Protein AF-A0A0C2Y0C1-F1 (afdb_monomer_lite)

Organism: Hebeloma cylindrosporum (NCBI:txid76867)

Structure (mmCIF, N/CA/C/O backbone):
data_AF-A0A0C2Y0C1-F1
#
_entry.id   AF-A0A0C2Y0C1-F1
#
loop_
_atom_site.group_PDB
_atom_site.id
_atom_site.type_symbol
_atom_site.label_atom_id
_atom_site.label_alt_id
_atom_site.label_comp_id
_atom_site.label_asym_id
_atom_site.label_entity_id
_atom_site.label_seq_id
_atom_site.pdbx_PDB_ins_code
_atom_site.Cartn_x
_atom_site.Cartn_y
_atom_site.Cartn_z
_atom_site.occupancy
_atom_site.B_iso_or_equiv
_atom_site.auth_seq_id
_atom_site.auth_comp_id
_atom_site.auth_asym_id
_atom_site.auth_atom_id
_atom_site.pdbx_PDB_model_num
ATOM 1 N N . MET A 1 1 ? 28.441 23.125 53.177 1.00 44.62 1 MET A N 1
ATOM 2 C CA . MET A 1 1 ? 28.642 22.134 52.098 1.00 44.62 1 MET A CA 1
ATOM 3 C C . MET A 1 1 ? 28.172 22.756 50.788 1.00 44.62 1 MET A C 1
ATOM 5 O O . MET A 1 1 ? 26.984 23.002 50.650 1.00 44.62 1 MET A O 1
ATOM 9 N N . ARG A 1 2 ? 29.095 23.143 49.894 1.00 44.59 2 ARG A N 1
ATOM 10 C CA . ARG A 1 2 ? 28.790 23.796 48.606 1.00 44.59 2 ARG A CA 1
ATOM 11 C C . ARG A 1 2 ? 28.989 22.764 47.492 1.00 44.59 2 ARG A C 1
ATOM 13 O O . ARG A 1 2 ? 30.120 22.363 47.246 1.00 44.59 2 ARG A O 1
ATOM 20 N N . GLY A 1 3 ? 27.899 22.292 46.889 1.00 51.78 3 GLY A N 1
ATOM 21 C CA . GLY A 1 3 ? 27.930 21.356 45.763 1.00 51.78 3 GLY A CA 1
ATOM 22 C C . GLY A 1 3 ? 28.083 22.106 44.441 1.00 51.78 3 GLY A C 1
ATOM 23 O O . GLY A 1 3 ? 27.248 22.943 44.108 1.00 51.78 3 GLY A O 1
ATOM 24 N N . ASN A 1 4 ? 29.166 21.821 43.720 1.00 49.84 4 ASN A N 1
ATOM 25 C CA . ASN A 1 4 ? 29.465 22.355 42.393 1.00 49.84 4 ASN A CA 1
ATOM 26 C C . ASN A 1 4 ? 28.450 21.851 41.355 1.00 49.84 4 ASN A C 1
ATOM 28 O O . ASN A 1 4 ? 28.335 20.650 41.119 1.00 49.84 4 ASN A O 1
ATOM 32 N N . LEU A 1 5 ? 27.755 22.780 40.695 1.00 58.53 5 LEU A N 1
ATOM 33 C CA . LEU A 1 5 ? 26.947 22.523 39.503 1.00 58.53 5 LEU A CA 1
ATOM 34 C C . LEU A 1 5 ? 27.843 22.609 38.265 1.00 58.53 5 LEU A C 1
ATOM 36 O O . LEU A 1 5 ? 27.966 23.660 37.635 1.00 58.53 5 LEU A O 1
ATOM 40 N N . SER A 1 6 ? 28.468 21.494 37.905 1.00 55.62 6 SER A N 1
ATOM 41 C CA . SER A 1 6 ? 29.170 21.357 36.629 1.00 55.62 6 SER A CA 1
ATOM 42 C C . SER A 1 6 ? 28.141 21.286 35.495 1.00 55.62 6 SER A C 1
ATOM 44 O O . SER A 1 6 ? 27.668 20.212 35.128 1.00 55.62 6 SER A O 1
ATOM 46 N N . ARG A 1 7 ? 27.759 22.447 34.945 1.00 58.78 7 ARG A N 1
ATOM 47 C CA . ARG A 1 7 ? 27.030 22.546 33.672 1.00 58.78 7 ARG A CA 1
ATOM 48 C C . ARG A 1 7 ? 27.922 21.998 32.561 1.00 58.78 7 ARG A C 1
ATOM 50 O O . ARG A 1 7 ? 28.833 22.675 32.094 1.00 58.78 7 ARG A O 1
ATOM 57 N N . ILE A 1 8 ? 27.638 20.771 32.140 1.00 63.75 8 ILE A N 1
ATOM 58 C CA . ILE A 1 8 ? 28.210 20.161 30.943 1.00 63.75 8 ILE A CA 1
ATOM 59 C C . ILE A 1 8 ? 27.697 20.963 29.740 1.00 63.75 8 ILE A C 1
ATOM 61 O O . ILE A 1 8 ? 26.551 20.823 29.315 1.00 63.75 8 ILE A O 1
ATOM 65 N N . LEU A 1 9 ? 28.541 21.854 29.224 1.00 62.75 9 LEU A N 1
ATOM 66 C CA . LEU A 1 9 ? 28.347 22.513 27.938 1.00 62.75 9 LEU A CA 1
ATOM 67 C C . LEU A 1 9 ? 28.584 21.466 26.844 1.00 62.75 9 LEU A C 1
ATOM 69 O O . LEU A 1 9 ? 29.712 21.255 26.409 1.00 62.75 9 LEU A O 1
ATOM 73 N N . LEU A 1 10 ? 27.524 20.778 26.419 1.00 61.53 10 LEU A N 1
ATOM 74 C CA . LEU A 1 10 ? 27.579 19.978 25.199 1.00 61.53 10 LEU A CA 1
ATOM 75 C C . LEU A 1 10 ? 27.716 20.934 24.002 1.00 61.53 10 LEU A C 1
ATOM 77 O O . LEU A 1 10 ? 26.868 21.819 23.838 1.00 61.53 10 LEU A O 1
ATOM 81 N N . PRO A 1 11 ? 28.743 20.787 23.146 1.00 61.66 11 PRO A N 1
ATOM 82 C CA . PRO A 1 11 ? 28.814 21.554 21.917 1.00 61.66 11 PRO A CA 1
ATOM 83 C C . PRO A 1 11 ? 27.647 21.138 21.020 1.00 61.66 11 PRO A C 1
ATOM 85 O O . PRO A 1 11 ? 27.494 19.973 20.651 1.00 61.66 11 PRO A O 1
ATOM 88 N N . ARG A 1 12 ? 26.809 22.118 20.677 1.00 58.16 12 ARG A N 1
ATOM 89 C CA . ARG A 1 12 ? 25.751 22.021 19.670 1.00 58.16 12 ARG A CA 1
ATOM 90 C C . ARG A 1 12 ? 26.412 21.738 18.320 1.00 58.16 12 ARG A C 1
ATOM 92 O O . ARG A 1 12 ? 26.767 22.657 17.592 1.00 58.16 12 ARG A O 1
ATOM 99 N N . GLN A 1 13 ? 26.616 20.457 18.029 1.00 63.53 13 GLN A N 1
ATOM 100 C CA . GLN A 1 13 ? 27.115 19.956 16.753 1.00 63.53 13 GLN A CA 1
ATOM 101 C C . GLN A 1 13 ? 26.131 20.362 15.652 1.00 63.53 13 GLN A C 1
ATOM 103 O O . GLN A 1 13 ? 25.101 19.717 15.438 1.00 63.53 13 GLN A O 1
ATOM 108 N N . LEU A 1 14 ? 26.432 21.476 14.983 1.00 61.09 14 LEU A N 1
ATOM 109 C CA . LEU A 1 14 ? 25.766 21.908 13.764 1.00 61.09 14 LEU A CA 1
ATOM 110 C C . LEU A 1 14 ? 25.978 20.814 12.720 1.00 61.09 14 LEU A C 1
ATOM 112 O O . LEU A 1 14 ? 27.044 20.687 12.125 1.00 61.09 14 LEU A O 1
ATOM 116 N N . HIS A 1 15 ? 24.954 19.986 12.533 1.00 61.38 15 HIS A N 1
ATOM 117 C CA . HIS A 1 15 ? 24.913 19.021 11.451 1.00 61.38 15 HIS A CA 1
ATOM 118 C C . HIS A 1 15 ? 24.918 19.809 10.144 1.00 61.38 15 HIS A C 1
ATOM 120 O O . HIS A 1 15 ? 23.898 20.371 9.740 1.00 61.38 15 HIS A O 1
ATOM 126 N N . HIS A 1 16 ? 26.073 19.870 9.487 1.00 60.28 16 HIS A N 1
ATOM 127 C CA . HIS A 1 16 ? 26.148 20.284 8.098 1.00 60.28 16 HIS A CA 1
ATOM 128 C C . HIS A 1 16 ? 25.260 19.334 7.292 1.00 60.28 16 HIS A C 1
ATOM 130 O O . HIS A 1 16 ? 25.620 18.184 7.035 1.00 60.28 16 HIS A O 1
ATOM 136 N N . ARG A 1 17 ? 24.064 19.809 6.923 1.00 59.91 17 ARG A N 1
ATOM 137 C CA . ARG A 1 17 ? 23.227 19.178 5.907 1.00 59.91 17 ARG A CA 1
ATOM 138 C C . ARG A 1 17 ? 24.072 19.079 4.641 1.00 59.91 17 ARG A C 1
ATOM 140 O O . ARG A 1 17 ? 24.255 20.070 3.941 1.00 59.91 17 ARG A O 1
ATOM 147 N N . ARG A 1 18 ? 24.594 17.886 4.350 1.00 63.47 18 ARG A N 1
ATOM 148 C CA . ARG A 1 18 ? 25.050 17.563 3.001 1.00 63.47 18 ARG A CA 1
ATOM 149 C C . ARG A 1 18 ? 23.805 17.613 2.127 1.00 63.47 18 ARG A C 1
ATOM 151 O O . ARG A 1 18 ? 22.938 16.750 2.236 1.00 63.47 18 ARG A O 1
ATOM 158 N N . LEU A 1 19 ? 23.681 18.664 1.325 1.00 64.56 19 LEU A N 1
ATOM 159 C CA . LEU A 1 19 ? 22.778 18.647 0.187 1.00 64.56 19 LEU A CA 1
ATOM 160 C C . LEU A 1 19 ? 23.317 17.543 -0.720 1.00 64.56 19 LEU A C 1
ATOM 162 O O . LEU A 1 19 ? 24.405 17.676 -1.278 1.00 64.56 19 LEU A O 1
ATOM 166 N N . PHE A 1 20 ? 22.625 16.407 -0.763 1.00 62.19 20 PHE A N 1
ATOM 167 C CA . PHE A 1 20 ? 22.921 15.379 -1.747 1.00 62.19 20 PHE A CA 1
ATOM 168 C C . PHE A 1 20 ? 22.718 16.025 -3.114 1.00 62.19 20 PHE A C 1
ATOM 170 O O . PHE A 1 20 ? 21.595 16.364 -3.481 1.00 62.19 20 PHE A O 1
ATOM 177 N N . SER A 1 21 ? 23.826 16.274 -3.812 1.00 58.53 21 SER A N 1
ATOM 178 C CA . SER A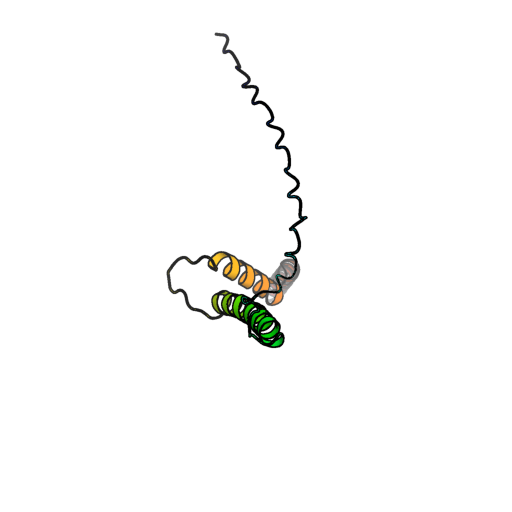 1 21 ? 23.813 16.719 -5.197 1.00 58.53 21 SER A CA 1
ATOM 179 C C . SER A 1 21 ? 23.081 15.655 -6.009 1.00 58.53 21 SER A C 1
ATOM 181 O O . SER A 1 21 ? 23.542 14.519 -6.102 1.00 58.53 21 SER A O 1
ATOM 183 N N . THR A 1 22 ? 21.907 16.002 -6.532 1.00 66.06 22 THR A N 1
ATOM 184 C CA . THR A 1 22 ? 21.073 15.131 -7.373 1.00 66.06 22 THR A CA 1
ATOM 185 C C . THR A 1 22 ? 21.539 15.097 -8.826 1.00 66.06 22 THR A C 1
ATOM 187 O O . THR A 1 22 ? 20.844 14.543 -9.673 1.00 66.06 22 THR A O 1
ATOM 190 N N . GLU A 1 23 ? 22.705 15.669 -9.131 1.00 59.66 23 GLU A N 1
ATOM 191 C CA . GLU A 1 23 ? 23.370 15.536 -10.426 1.00 59.66 23 GLU A CA 1
ATOM 192 C C . GLU A 1 23 ? 23.910 14.103 -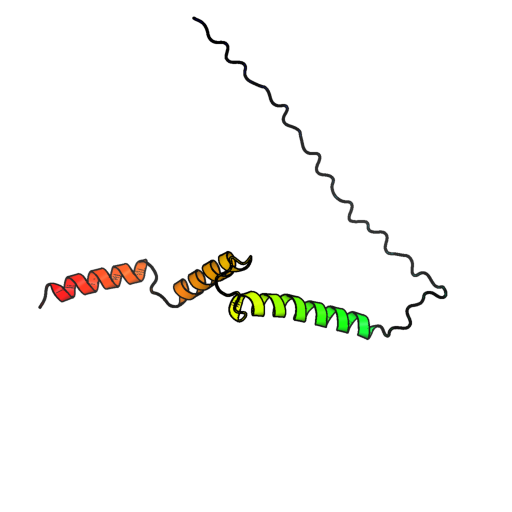10.553 1.00 59.66 23 GLU A C 1
ATOM 194 O O . GLU A 1 23 ? 25.101 13.838 -10.402 1.00 59.66 23 GLU A O 1
ATOM 199 N N . VAL A 1 24 ? 23.009 13.144 -10.772 1.00 67.19 24 VAL A N 1
ATOM 200 C CA . VAL A 1 24 ? 23.381 11.828 -11.286 1.00 67.19 24 VAL A CA 1
ATOM 201 C C . VAL A 1 24 ? 23.770 12.068 -12.742 1.00 67.19 24 VAL A C 1
ATOM 203 O O . VAL A 1 24 ? 22.902 12.479 -13.515 1.00 67.19 24 VAL A O 1
ATOM 206 N N . PRO A 1 25 ? 25.033 11.846 -13.150 1.00 64.62 25 PRO A N 1
ATOM 207 C CA . PRO A 1 25 ? 25.402 11.957 -14.549 1.00 64.62 25 PRO A CA 1
ATOM 208 C C . PRO A 1 25 ? 24.519 10.989 -15.328 1.00 64.62 25 PRO A C 1
ATOM 210 O O . PRO A 1 25 ? 24.601 9.776 -15.126 1.00 64.62 25 PRO A O 1
ATOM 213 N N . THR A 1 26 ? 23.640 11.512 -16.184 1.00 65.12 26 THR A N 1
ATOM 214 C CA . THR A 1 26 ? 22.892 10.684 -17.131 1.00 65.12 26 THR A CA 1
ATOM 215 C C . THR A 1 26 ? 23.916 9.845 -17.888 1.00 65.12 26 THR A C 1
ATOM 217 O O . THR A 1 26 ? 24.798 10.432 -18.528 1.00 65.12 26 THR A O 1
ATOM 220 N N . PRO A 1 27 ? 23.879 8.502 -17.786 1.00 64.44 27 PRO A N 1
ATOM 221 C CA . PRO A 1 27 ? 24.860 7.675 -18.462 1.00 64.44 27 PRO A CA 1
ATOM 222 C C . PRO A 1 27 ? 24.756 7.972 -19.957 1.00 64.44 27 PRO A C 1
ATOM 224 O O . PRO A 1 27 ? 23.683 7.856 -20.552 1.00 64.44 27 PRO A O 1
ATOM 227 N N . LYS A 1 28 ? 25.866 8.427 -20.550 1.00 63.22 28 LYS A N 1
ATOM 228 C CA . LYS A 1 28 ? 25.979 8.585 -22.002 1.00 63.22 28 LYS A CA 1
ATOM 229 C C . LYS A 1 28 ? 25.598 7.241 -22.618 1.00 63.22 28 LYS A C 1
ATOM 231 O O . LYS A 1 28 ? 26.111 6.220 -22.167 1.00 63.22 28 LYS A O 1
ATOM 236 N N . LYS A 1 29 ? 24.685 7.246 -23.593 1.00 59.00 29 LYS A N 1
ATOM 237 C CA . LYS A 1 29 ? 24.257 6.052 -24.332 1.00 59.00 29 LYS A CA 1
ATOM 238 C C . LYS A 1 29 ? 25.518 5.349 -24.856 1.00 59.00 29 LYS A C 1
ATOM 240 O O . LYS A 1 29 ? 26.195 5.878 -25.733 1.00 59.00 29 LYS A O 1
ATOM 245 N N . LEU A 1 30 ? 25.897 4.242 -24.222 1.00 63.84 30 LEU A N 1
ATOM 246 C CA . LEU A 1 30 ? 27.074 3.463 -24.589 1.00 63.84 30 LEU A CA 1
ATOM 247 C C . LEU A 1 30 ? 26.698 2.665 -25.839 1.00 63.84 30 LEU A C 1
ATOM 249 O O . LEU A 1 30 ? 26.155 1.577 -25.716 1.00 63.84 30 LEU A O 1
ATOM 253 N N . GLU A 1 31 ? 26.930 3.222 -27.028 1.00 60.69 31 GLU A N 1
ATOM 254 C CA . GLU A 1 31 ? 26.784 2.465 -28.275 1.00 60.69 31 GLU A CA 1
ATOM 255 C C . GLU A 1 31 ? 27.955 1.477 -28.376 1.00 60.69 31 GLU A C 1
ATOM 257 O O . GLU A 1 31 ? 29.091 1.840 -28.682 1.00 60.69 31 GLU A O 1
ATOM 262 N N . GLY A 1 32 ? 27.690 0.226 -28.009 1.00 66.62 32 GLY A N 1
ATOM 263 C CA . GLY A 1 32 ? 28.628 -0.893 -28.004 1.00 66.62 32 GLY A CA 1
ATOM 264 C C . GLY A 1 32 ? 27.864 -2.215 -27.859 1.00 66.62 32 GLY A C 1
ATOM 265 O O . GLY A 1 32 ? 26.656 -2.186 -27.642 1.00 66.62 32 GLY A O 1
ATOM 266 N N . PRO A 1 33 ? 28.522 -3.390 -27.931 1.00 56.81 33 PRO A N 1
ATOM 267 C CA . PRO A 1 33 ? 27.876 -4.716 -27.951 1.00 56.81 33 PRO A CA 1
ATOM 268 C C . PRO A 1 33 ? 27.196 -5.126 -26.620 1.00 56.81 33 PRO A C 1
ATOM 270 O O . PRO A 1 33 ? 27.022 -6.308 -26.341 1.00 56.81 33 PRO A O 1
ATOM 273 N N . GLY A 1 34 ? 26.834 -4.147 -25.788 1.00 61.53 34 GLY A N 1
ATOM 274 C CA . GLY A 1 34 ? 25.982 -4.257 -24.608 1.00 61.53 34 GLY A CA 1
ATOM 275 C C . GLY A 1 34 ? 24.613 -3.595 -24.798 1.00 61.53 34 GLY A C 1
ATOM 276 O O . GLY A 1 34 ? 23.946 -3.325 -23.800 1.00 61.53 34 GLY A O 1
ATOM 277 N N . ASP A 1 35 ? 24.205 -3.315 -26.043 1.00 69.25 35 ASP A N 1
ATOM 278 C CA . ASP A 1 35 ? 22.837 -2.905 -26.347 1.00 69.25 35 ASP A CA 1
ATOM 279 C C . ASP A 1 35 ? 21.876 -4.014 -25.919 1.00 69.25 35 ASP A C 1
ATOM 281 O O . ASP A 1 35 ? 21.901 -5.146 -26.405 1.00 69.25 35 ASP A O 1
ATOM 285 N N . ASP A 1 36 ? 21.053 -3.677 -24.939 1.00 75.31 36 ASP A N 1
ATOM 286 C CA . ASP A 1 36 ? 20.076 -4.583 -24.377 1.00 75.31 36 ASP A CA 1
ATOM 287 C C . ASP A 1 36 ? 19.044 -4.962 -25.455 1.00 75.31 36 ASP A C 1
ATOM 289 O O . ASP A 1 36 ? 18.364 -4.078 -25.983 1.00 75.31 36 ASP A O 1
ATOM 293 N N . PRO A 1 37 ? 18.889 -6.253 -25.805 1.00 81.19 37 PRO A N 1
ATOM 294 C CA . PRO A 1 37 ? 18.029 -6.678 -26.912 1.00 81.19 37 PRO A CA 1
ATOM 295 C C . PRO A 1 37 ? 16.531 -6.568 -26.591 1.00 81.19 37 PRO A C 1
ATOM 297 O O . PRO A 1 37 ? 15.683 -6.947 -27.402 1.00 81.19 37 PRO A O 1
ATOM 300 N N . ARG A 1 38 ? 16.174 -6.117 -25.386 1.00 84.62 38 ARG A N 1
ATOM 301 C CA . ARG A 1 38 ? 14.792 -6.086 -24.921 1.00 84.62 38 ARG A CA 1
ATOM 302 C C . ARG A 1 38 ? 14.011 -4.953 -25.593 1.00 84.62 38 ARG A C 1
ATOM 304 O O . ARG A 1 38 ? 14.423 -3.794 -25.536 1.00 84.62 38 ARG A O 1
ATOM 311 N N . PRO A 1 39 ? 12.828 -5.246 -26.161 1.00 87.62 39 PRO A N 1
ATOM 312 C CA . PRO A 1 39 ? 11.954 -4.208 -26.682 1.00 87.62 39 PRO A CA 1
ATOM 313 C C . PRO A 1 39 ? 11.594 -3.166 -25.603 1.00 87.62 39 PRO A C 1
ATOM 315 O O . PRO A 1 39 ? 11.313 -3.550 -24.463 1.00 87.62 39 PRO A O 1
ATOM 318 N N . PRO A 1 40 ? 11.497 -1.865 -25.941 1.00 85.88 40 PRO A N 1
ATOM 319 C CA . PRO A 1 40 ? 11.232 -0.794 -24.971 1.00 85.88 40 PRO A CA 1
ATOM 320 C C . PRO A 1 40 ? 9.972 -0.995 -24.112 1.00 85.88 40 PRO A C 1
ATOM 322 O O . PRO A 1 40 ? 9.922 -0.566 -22.957 1.00 85.88 40 PRO A O 1
ATOM 325 N N . TRP A 1 41 ? 8.958 -1.687 -24.643 1.00 87.31 41 TRP A N 1
ATOM 326 C CA . TRP A 1 41 ? 7.713 -1.969 -23.925 1.00 87.31 41 TRP A CA 1
ATOM 327 C C . TRP A 1 41 ? 7.912 -2.894 -22.716 1.00 87.31 41 TRP A C 1
ATOM 329 O O . TRP A 1 41 ? 7.139 -2.809 -21.765 1.00 87.31 41 TRP A O 1
ATOM 339 N N . VAL A 1 42 ? 8.957 -3.731 -22.706 1.00 92.44 42 VAL A N 1
ATOM 340 C CA . VAL A 1 42 ? 9.242 -4.664 -21.604 1.00 92.44 42 VAL A CA 1
ATOM 341 C C . VAL A 1 42 ? 9.561 -3.903 -20.320 1.00 92.44 42 VAL A C 1
ATOM 343 O O . VAL A 1 42 ? 9.083 -4.274 -19.247 1.00 92.44 42 VAL A O 1
ATOM 346 N N . TYR A 1 43 ? 10.313 -2.805 -20.407 1.00 90.25 43 TYR A N 1
ATOM 347 C CA . TYR A 1 43 ? 10.644 -1.986 -19.237 1.00 90.25 43 TYR A CA 1
ATOM 348 C C . TYR A 1 43 ? 9.421 -1.258 -18.695 1.00 90.25 43 TYR A C 1
ATOM 350 O O . TYR A 1 43 ? 9.220 -1.210 -17.483 1.00 90.25 43 TYR A O 1
ATOM 358 N N . VAL A 1 44 ? 8.579 -0.730 -19.587 1.00 92.06 44 VAL A N 1
ATOM 359 C CA . VAL A 1 44 ? 7.318 -0.088 -19.200 1.00 92.06 44 VAL A CA 1
ATOM 360 C C . VAL A 1 44 ? 6.390 -1.111 -18.545 1.00 92.06 44 VAL A C 1
ATOM 362 O O . VAL A 1 44 ? 5.892 -0.862 -17.451 1.00 92.06 44 VAL A O 1
ATOM 365 N N . GLY A 1 45 ? 6.233 -2.292 -19.147 1.00 94.88 45 GLY A N 1
ATOM 366 C CA . GLY A 1 45 ? 5.436 -3.387 -18.599 1.00 94.88 45 GLY A CA 1
ATOM 367 C C . GLY A 1 45 ? 5.937 -3.837 -17.228 1.00 94.88 45 GLY A C 1
ATOM 368 O O . GLY A 1 45 ? 5.170 -3.861 -16.271 1.00 94.88 45 GLY A O 1
ATOM 369 N N . THR A 1 46 ? 7.238 -4.096 -17.091 1.00 94.69 46 THR A N 1
ATOM 370 C CA . THR A 1 46 ? 7.849 -4.503 -15.812 1.00 94.69 46 THR A CA 1
ATOM 371 C C . THR A 1 46 ? 7.677 -3.429 -14.741 1.00 94.69 46 THR A C 1
ATOM 373 O O . THR A 1 46 ? 7.388 -3.745 -13.584 1.00 94.69 46 THR A O 1
ATOM 376 N N . ARG A 1 47 ? 7.804 -2.150 -15.113 1.00 93.50 47 ARG A N 1
ATOM 377 C CA . ARG A 1 47 ? 7.591 -1.030 -14.196 1.00 93.50 47 ARG A CA 1
ATOM 378 C C . ARG A 1 47 ? 6.140 -0.949 -13.732 1.00 93.50 47 ARG A C 1
ATOM 380 O O . ARG A 1 47 ? 5.916 -0.794 -12.536 1.00 93.50 47 ARG A O 1
ATOM 387 N N . LEU A 1 48 ? 5.172 -1.093 -14.637 1.00 96.62 48 LEU A N 1
ATOM 388 C CA . LEU A 1 48 ? 3.746 -1.094 -14.291 1.00 96.62 48 LEU A CA 1
ATOM 389 C C . LEU A 1 48 ? 3.375 -2.292 -13.416 1.00 96.62 48 LEU A C 1
ATOM 391 O O . LEU A 1 48 ? 2.710 -2.119 -12.399 1.00 96.62 48 LEU A O 1
ATOM 395 N N . ILE A 1 49 ? 3.861 -3.486 -13.761 1.00 96.75 49 ILE A N 1
ATOM 396 C CA . ILE A 1 49 ? 3.662 -4.699 -12.961 1.00 96.75 49 ILE A CA 1
ATOM 397 C C . ILE A 1 49 ? 4.235 -4.498 -11.562 1.00 96.75 49 ILE A C 1
ATOM 399 O O . ILE A 1 49 ? 3.536 -4.735 -10.586 1.00 96.75 49 ILE A O 1
ATOM 403 N N . SER A 1 50 ? 5.467 -4.005 -11.441 1.00 95.19 50 SER A N 1
ATOM 404 C CA . SER A 1 50 ? 6.078 -3.762 -10.128 1.00 95.19 50 SER A CA 1
ATOM 405 C C . SER A 1 50 ? 5.280 -2.733 -9.326 1.00 95.19 50 SER A C 1
ATOM 407 O O . SER A 1 50 ? 5.024 -2.930 -8.139 1.00 95.19 50 SER A O 1
ATOM 409 N N . MET A 1 51 ? 4.829 -1.663 -9.989 1.00 95.12 51 MET A N 1
ATOM 410 C CA . MET A 1 51 ? 4.006 -0.621 -9.378 1.00 95.12 51 MET A CA 1
ATOM 411 C C . MET A 1 51 ? 2.638 -1.138 -8.921 1.00 95.12 51 MET A C 1
ATOM 413 O O . MET A 1 51 ? 2.088 -0.581 -7.983 1.00 95.12 51 MET A O 1
ATOM 417 N N . ALA A 1 52 ? 2.094 -2.187 -9.540 1.00 97.25 52 ALA A N 1
ATOM 418 C CA . ALA A 1 52 ? 0.824 -2.792 -9.144 1.00 97.25 52 ALA A CA 1
ATOM 419 C C . ALA A 1 52 ? 0.998 -3.903 -8.092 1.00 97.25 52 ALA A C 1
ATOM 421 O O . ALA A 1 52 ? 0.286 -3.931 -7.091 1.00 97.25 52 ALA A O 1
ATOM 422 N N . VAL A 1 53 ? 1.961 -4.806 -8.291 1.00 97.75 53 VAL A N 1
ATOM 423 C CA . VAL A 1 53 ? 2.163 -5.999 -7.455 1.00 97.75 53 VAL A CA 1
ATOM 424 C C . VAL A 1 53 ? 2.629 -5.625 -6.053 1.00 97.75 53 VAL A C 1
ATOM 426 O O . VAL A 1 53 ? 2.082 -6.139 -5.082 1.00 97.75 53 VAL A O 1
ATOM 429 N N . ILE A 1 54 ? 3.598 -4.714 -5.923 1.00 94.25 54 ILE A N 1
ATOM 430 C CA . ILE A 1 54 ? 4.135 -4.318 -4.613 1.00 94.25 54 ILE A CA 1
ATOM 431 C C . ILE A 1 54 ? 3.028 -3.775 -3.686 1.00 94.25 54 ILE A C 1
ATOM 433 O O . ILE A 1 54 ? 2.874 -4.309 -2.583 1.00 94.25 54 ILE A O 1
ATOM 437 N N . PRO A 1 55 ? 2.216 -2.772 -4.083 1.00 95.31 55 PRO A N 1
ATOM 438 C CA . PRO A 1 55 ? 1.129 -2.313 -3.227 1.00 95.31 55 PRO A CA 1
ATOM 439 C C . PRO A 1 55 ? 0.024 -3.360 -3.070 1.00 95.31 55 PRO A C 1
ATOM 441 O O . PRO A 1 55 ? -0.522 -3.464 -1.975 1.00 95.31 55 PRO A O 1
ATOM 444 N N . ALA A 1 56 ? -0.280 -4.170 -4.092 1.00 96.06 56 ALA A N 1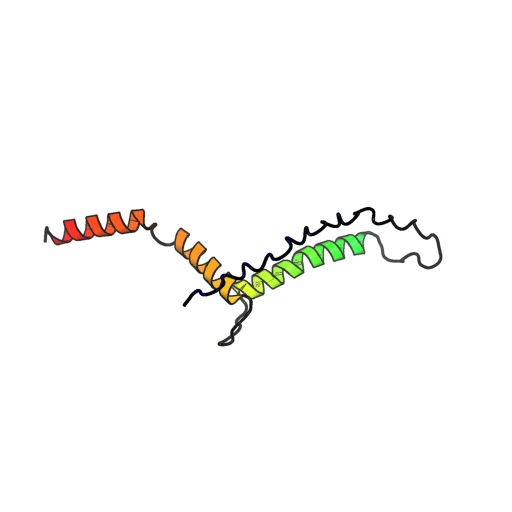
ATOM 445 C CA . ALA A 1 56 ? -1.275 -5.237 -3.971 1.00 96.06 56 ALA A CA 1
ATOM 446 C C . ALA A 1 56 ? -0.903 -6.246 -2.873 1.00 96.06 56 ALA A C 1
ATOM 448 O O . ALA A 1 56 ? -1.745 -6.592 -2.045 1.00 96.06 56 ALA A O 1
ATOM 449 N N . VAL A 1 57 ? 0.367 -6.657 -2.803 1.00 94.81 57 VAL A N 1
ATOM 450 C CA . VAL A 1 57 ? 0.875 -7.526 -1.730 1.00 94.81 57 VAL A CA 1
ATOM 451 C C . VAL A 1 57 ? 0.767 -6.838 -0.369 1.00 94.81 57 VAL A C 1
ATOM 453 O O . VAL A 1 57 ? 0.370 -7.479 0.604 1.00 94.81 57 VAL A O 1
ATOM 456 N N . GLY A 1 58 ? 1.062 -5.537 -0.286 1.00 90.75 58 GLY A N 1
ATOM 457 C CA . GLY A 1 58 ? 0.893 -4.757 0.943 1.00 90.75 58 GLY A CA 1
ATOM 458 C C . GLY A 1 58 ? -0.559 -4.729 1.430 1.00 90.75 58 GLY A C 1
ATOM 459 O O . GLY A 1 58 ? -0.828 -5.033 2.589 1.00 90.75 58 GLY A O 1
ATOM 460 N N . VAL A 1 59 ? -1.506 -4.438 0.537 1.00 91.38 59 VAL A N 1
ATOM 461 C CA . VAL A 1 59 ? -2.947 -4.431 0.840 1.00 91.38 59 VAL A CA 1
ATOM 462 C C . VAL A 1 59 ? -3.423 -5.825 1.245 1.00 91.38 59 VAL A C 1
ATOM 464 O O . VAL A 1 59 ? -4.082 -5.968 2.274 1.00 91.38 59 VAL A O 1
ATOM 467 N N . TYR A 1 60 ? -3.044 -6.864 0.498 1.00 91.38 60 TYR A N 1
ATOM 468 C CA . TYR A 1 60 ? -3.384 -8.246 0.836 1.00 91.38 60 TYR A CA 1
ATOM 469 C C . TYR A 1 60 ? -2.866 -8.629 2.226 1.00 91.38 60 TYR A C 1
ATOM 471 O O . TYR A 1 60 ? -3.616 -9.144 3.054 1.00 91.38 60 TYR A O 1
ATOM 479 N N . SER A 1 61 ? -1.612 -8.280 2.517 1.00 88.56 61 SER A N 1
ATOM 480 C CA . SER A 1 61 ? -0.993 -8.516 3.820 1.00 88.56 61 SER A CA 1
ATOM 481 C C . SER A 1 61 ? -1.730 -7.780 4.935 1.00 88.56 61 SER A C 1
ATOM 483 O O . SER A 1 61 ? -1.945 -8.338 6.000 1.00 88.56 61 SER A O 1
ATOM 485 N N . VAL A 1 62 ? -2.164 -6.536 4.725 1.00 85.06 62 VAL A N 1
ATOM 486 C CA . VAL A 1 62 ? -2.855 -5.763 5.766 1.00 85.06 62 VAL A CA 1
ATOM 487 C C . VAL A 1 62 ? -4.285 -6.252 5.997 1.00 85.06 62 VAL A C 1
ATOM 489 O O . VAL A 1 62 ? -4.680 -6.323 7.155 1.00 85.06 62 VAL A O 1
ATOM 492 N N . PHE A 1 63 ? -5.048 -6.604 4.963 1.00 83.94 63 PHE A N 1
ATOM 493 C CA . PHE A 1 63 ? -6.496 -6.821 5.111 1.00 83.94 63 PHE A CA 1
ATOM 494 C C . PHE A 1 63 ? -6.953 -8.279 5.043 1.00 83.94 63 PHE A C 1
ATOM 496 O O . PHE A 1 63 ? -7.970 -8.604 5.645 1.00 83.94 63 PHE A O 1
ATOM 503 N N . PHE A 1 64 ? -6.233 -9.150 4.336 1.00 86.06 64 PHE A N 1
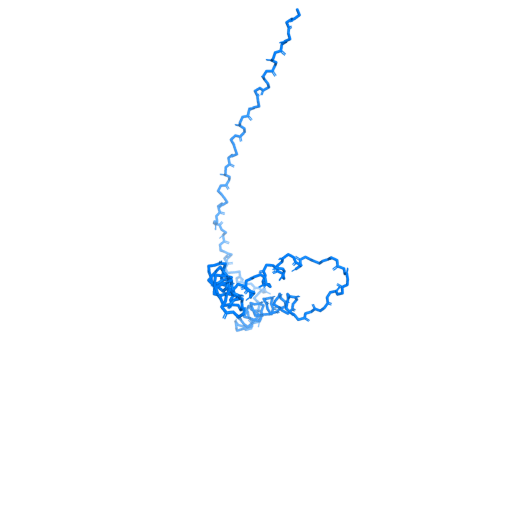ATOM 504 C CA . PHE A 1 64 ? -6.716 -10.502 4.027 1.00 86.06 64 PHE A CA 1
ATOM 505 C C . PHE A 1 64 ? -5.831 -11.611 4.588 1.00 86.06 64 PHE A C 1
ATOM 507 O O . PHE A 1 64 ? -6.335 -12.671 4.945 1.00 86.06 64 PHE A O 1
ATOM 514 N N . TYR A 1 65 ? -4.518 -11.395 4.657 1.00 86.75 65 TYR A N 1
ATOM 515 C CA . TYR A 1 65 ? -3.593 -12.432 5.098 1.00 86.75 65 TYR A CA 1
ATOM 516 C C . TYR A 1 65 ? -3.717 -12.703 6.601 1.00 86.75 65 TYR A C 1
ATOM 518 O O . TYR A 1 65 ? -3.640 -11.778 7.408 1.00 86.75 65 TYR A O 1
ATOM 526 N N . ASP A 1 66 ? -3.857 -13.959 7.009 1.00 84.12 66 ASP A N 1
ATOM 527 C CA . ASP A 1 66 ? -3.864 -14.315 8.427 1.00 84.12 66 ASP A CA 1
ATOM 528 C C . ASP A 1 66 ? -2.432 -14.589 8.920 1.00 84.12 66 ASP A C 1
ATOM 530 O O . ASP A 1 66 ? -1.748 -15.487 8.430 1.00 84.12 66 ASP A O 1
ATOM 534 N N . PHE A 1 67 ? -1.958 -13.789 9.878 1.00 81.19 67 PHE A N 1
ATOM 535 C CA . PHE A 1 67 ? -0.633 -13.950 10.489 1.00 81.19 67 PHE A CA 1
ATOM 536 C C . PHE A 1 67 ? -0.655 -14.875 11.722 1.00 81.19 67 PHE A C 1
ATOM 538 O O . PHE A 1 67 ? 0.413 -15.188 12.261 1.00 81.19 67 PHE A O 1
ATOM 545 N N . GLY A 1 68 ? -1.838 -15.323 12.158 1.00 83.44 68 GLY A N 1
ATOM 546 C CA . GLY A 1 68 ? -2.033 -16.075 13.397 1.00 83.44 68 GLY A CA 1
ATOM 547 C C . GLY A 1 68 ? -1.685 -15.265 14.653 1.00 83.44 68 GLY A C 1
ATOM 548 O O . GLY A 1 68 ? -1.612 -14.037 14.623 1.00 83.44 68 GLY A O 1
ATOM 549 N N . ASP A 1 69 ? -1.403 -15.961 15.757 1.00 80.12 69 ASP A N 1
ATOM 550 C CA . ASP A 1 69 ? -1.157 -15.360 17.085 1.00 80.12 69 ASP A CA 1
ATOM 551 C C . ASP A 1 69 ? 0.206 -14.657 17.241 1.00 80.12 69 ASP A C 1
ATOM 553 O O . ASP A 1 69 ? 0.604 -14.274 18.344 1.00 80.12 69 ASP A O 1
ATOM 557 N N . ARG A 1 70 ? 0.972 -14.497 16.158 1.00 79.12 70 ARG A N 1
ATOM 558 C CA . ARG A 1 70 ? 2.303 -13.878 16.213 1.00 79.12 70 ARG A CA 1
ATOM 559 C C . ARG A 1 70 ? 2.209 -12.369 16.024 1.00 79.12 70 ARG A C 1
ATOM 561 O O . ARG A 1 70 ? 1.414 -11.867 15.226 1.00 79.12 70 ARG A O 1
ATOM 568 N N . ASP A 1 71 ? 3.076 -11.639 16.722 1.00 79.19 71 ASP A N 1
ATOM 569 C CA . ASP A 1 71 ? 3.222 -10.207 16.484 1.00 79.19 71 ASP A CA 1
ATOM 570 C C . ASP A 1 71 ? 3.789 -9.969 15.076 1.00 79.19 71 ASP A C 1
ATOM 572 O O . ASP A 1 71 ? 4.733 -10.636 14.643 1.00 79.19 71 ASP A O 1
ATOM 576 N N . HIS A 1 72 ? 3.176 -9.049 14.335 1.00 82.12 72 HIS A N 1
ATOM 577 C CA . HIS A 1 72 ? 3.511 -8.793 12.939 1.00 82.12 72 HIS A CA 1
ATOM 578 C C . HIS A 1 72 ? 3.570 -7.290 12.665 1.00 82.12 72 HIS A C 1
ATOM 580 O O . HIS A 1 72 ? 2.787 -6.508 13.204 1.00 82.12 72 HIS A O 1
ATOM 586 N N . ALA A 1 73 ? 4.465 -6.875 11.762 1.00 83.62 73 ALA A N 1
ATOM 587 C CA . ALA A 1 73 ? 4.740 -5.458 11.481 1.00 83.62 73 ALA A CA 1
ATOM 588 C C . ALA A 1 73 ? 3.498 -4.654 11.045 1.00 83.62 73 ALA A C 1
ATOM 590 O O . ALA A 1 73 ? 3.446 -3.435 11.195 1.00 83.62 73 ALA A O 1
ATOM 591 N N . PHE A 1 74 ? 2.477 -5.338 10.525 1.00 83.50 74 PHE A N 1
ATOM 592 C CA . PHE A 1 74 ? 1.213 -4.728 10.112 1.00 83.50 74 PHE A CA 1
ATOM 593 C C . PHE A 1 74 ? 0.160 -4.598 11.229 1.00 83.50 74 PHE A C 1
ATOM 595 O O . PHE A 1 74 ? -0.883 -3.999 10.976 1.00 83.50 74 PHE A O 1
ATOM 602 N N . GLN A 1 75 ? 0.381 -5.110 12.450 1.00 83.88 75 GLN A N 1
ATOM 603 C CA . GLN A 1 75 ? -0.600 -5.000 13.543 1.00 83.88 75 GLN A CA 1
ATOM 604 C C . GLN A 1 75 ? -0.950 -3.545 13.886 1.00 83.88 75 GLN A C 1
ATOM 606 O O . GLN A 1 75 ? -2.143 -3.238 13.978 1.00 83.88 75 GLN A O 1
ATOM 611 N N . PRO A 1 76 ? 0.020 -2.616 14.031 1.00 85.62 76 PRO A N 1
ATOM 612 C CA . PRO A 1 76 ? -0.297 -1.219 14.317 1.00 85.62 76 PRO A CA 1
ATOM 613 C C . PRO A 1 76 ? -1.155 -0.587 13.216 1.00 85.62 76 PRO A C 1
ATOM 615 O O . PRO A 1 76 ? -2.120 0.120 13.506 1.00 85.62 76 PRO A O 1
ATOM 618 N N . ILE A 1 77 ? -0.850 -0.902 11.953 1.00 86.00 77 ILE A N 1
ATOM 619 C CA . ILE A 1 77 ? -1.585 -0.398 10.787 1.00 86.00 77 ILE A CA 1
ATOM 620 C C . ILE A 1 77 ? -3.009 -0.960 10.765 1.00 86.00 77 ILE A C 1
ATOM 622 O O . ILE A 1 77 ? -3.950 -0.201 10.555 1.00 86.00 77 ILE A O 1
ATOM 626 N N . ARG A 1 78 ? -3.193 -2.256 11.045 1.00 84.38 78 ARG A N 1
ATOM 627 C CA . ARG A 1 78 ? -4.524 -2.877 11.151 1.00 84.38 78 ARG A CA 1
ATOM 628 C C . ARG A 1 78 ? -5.372 -2.235 12.239 1.00 84.38 78 ARG A C 1
ATOM 630 O O . ARG A 1 78 ? -6.531 -1.921 11.994 1.00 84.38 78 ARG A O 1
ATOM 637 N N . ARG A 1 79 ? -4.797 -2.002 13.422 1.00 85.88 79 ARG A N 1
ATOM 638 C CA . ARG A 1 79 ? -5.497 -1.345 14.538 1.00 85.88 79 ARG A CA 1
ATOM 639 C C . ARG A 1 79 ? -5.902 0.079 14.170 1.00 85.88 79 ARG A C 1
ATOM 641 O O . ARG A 1 79 ? -7.042 0.461 14.406 1.00 85.88 79 ARG A O 1
ATOM 648 N N . TRP A 1 80 ? -5.003 0.842 13.548 1.00 88.25 80 TRP A N 1
ATOM 649 C CA . TRP A 1 80 ? -5.324 2.174 13.039 1.00 88.25 80 TRP A CA 1
ATOM 650 C C . TRP A 1 80 ? -6.441 2.124 11.990 1.00 88.25 80 TRP A C 1
ATOM 652 O O . TRP A 1 80 ? -7.401 2.881 12.100 1.00 88.25 80 TRP A O 1
ATOM 662 N N . ALA A 1 81 ? -6.365 1.214 11.016 1.00 86.62 81 ALA A N 1
ATOM 663 C CA . ALA A 1 81 ? -7.380 1.072 9.975 1.00 86.62 81 ALA A CA 1
ATOM 664 C C . ALA A 1 81 ? -8.746 0.703 10.571 1.00 86.62 81 ALA A C 1
ATOM 666 O O . ALA A 1 81 ? -9.740 1.344 10.246 1.00 86.62 81 ALA A O 1
ATOM 667 N N . ALA A 1 82 ? -8.789 -0.248 11.508 1.00 85.00 82 ALA A N 1
ATOM 668 C CA . ALA A 1 82 ? -10.001 -0.612 12.236 1.00 85.00 82 ALA A CA 1
ATOM 669 C C . ALA A 1 82 ? -10.580 0.575 13.024 1.00 85.00 82 ALA A C 1
ATOM 671 O O . ALA A 1 82 ? -11.786 0.785 13.012 1.00 85.00 82 ALA A O 1
ATOM 672 N N . GLN A 1 83 ? -9.737 1.405 13.648 1.00 85.75 83 GLN A N 1
ATOM 673 C CA . GLN A 1 83 ? -10.193 2.639 14.297 1.00 85.75 83 GLN A CA 1
ATOM 674 C C . GLN A 1 83 ? -10.778 3.638 13.296 1.00 85.75 83 GLN A C 1
ATOM 676 O O . GLN A 1 83 ? -11.761 4.296 13.619 1.00 85.75 83 GLN A O 1
ATOM 681 N N . GLN A 1 84 ? -10.198 3.775 12.098 1.00 87.38 84 GLN A N 1
ATOM 682 C CA . GLN A 1 84 ? -10.770 4.648 11.069 1.00 87.38 84 GLN A CA 1
ATOM 683 C C . GLN A 1 84 ? -12.114 4.117 10.576 1.00 87.38 84 GLN A C 1
ATOM 685 O O . GLN A 1 84 ? -13.068 4.881 10.514 1.00 87.38 84 GLN A O 1
ATOM 690 N N . VAL A 1 85 ? -12.206 2.815 10.292 1.00 84.69 85 VAL A N 1
ATOM 691 C CA . VAL A 1 85 ? -13.462 2.155 9.912 1.00 84.69 85 VAL A CA 1
ATOM 692 C C . VAL A 1 85 ? -14.514 2.375 10.999 1.00 84.69 85 VAL A C 1
ATOM 694 O O . VAL A 1 85 ? -15.593 2.874 10.702 1.00 84.69 85 VAL A O 1
ATOM 697 N N . ASN A 1 86 ? -14.178 2.128 12.267 1.00 81.44 86 ASN A N 1
ATOM 698 C CA . ASN A 1 86 ? -15.100 2.351 13.377 1.00 81.44 86 ASN A CA 1
ATOM 699 C C . ASN A 1 86 ? -15.570 3.805 13.440 1.00 81.44 86 ASN A C 1
ATOM 701 O O . ASN A 1 86 ? -16.763 4.018 13.514 1.00 81.44 86 ASN A O 1
ATOM 705 N N . LYS A 1 87 ? -14.701 4.810 13.285 1.00 81.75 87 LYS A N 1
ATOM 706 C CA . LYS A 1 87 ? -15.143 6.221 13.267 1.00 81.75 87 LYS A CA 1
ATOM 707 C C . LYS A 1 87 ? -16.201 6.537 12.205 1.00 81.75 87 LYS A C 1
ATOM 709 O O . LYS A 1 87 ? -16.971 7.464 12.412 1.00 81.75 87 LYS A O 1
ATOM 714 N N . PHE A 1 88 ? -16.204 5.827 11.074 1.00 80.00 88 PHE A N 1
ATOM 715 C CA . PHE A 1 88 ? -17.212 6.012 10.026 1.00 80.00 88 PHE A CA 1
ATOM 716 C C . PHE A 1 88 ? -18.495 5.217 10.284 1.00 80.00 88 PHE A C 1
ATOM 718 O O . PHE A 1 88 ? -19.566 5.662 9.883 1.00 80.00 88 PHE A O 1
ATOM 725 N N . PHE A 1 89 ? -18.395 4.047 10.920 1.00 80.81 89 PHE A N 1
ATOM 726 C CA . PHE A 1 89 ? -19.535 3.152 11.151 1.00 80.81 89 PHE A CA 1
ATOM 727 C C . PHE A 1 89 ? -20.111 3.216 12.576 1.00 80.81 89 PHE A C 1
ATOM 729 O O . PHE A 1 89 ? -21.152 2.618 12.835 1.00 80.81 89 PHE A O 1
ATOM 736 N N . TH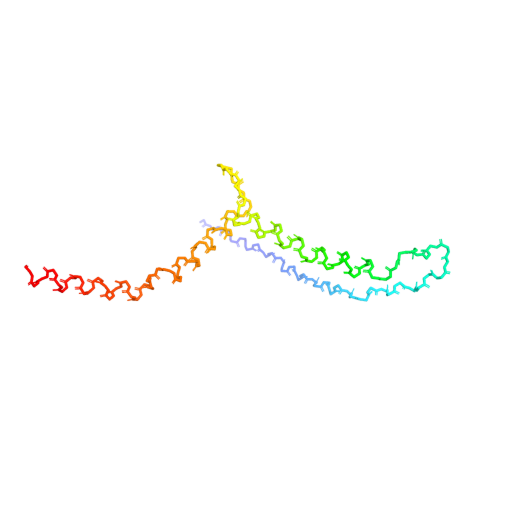R A 1 90 ? -19.472 3.936 13.499 1.00 80.56 90 THR A N 1
ATOM 737 C CA . THR A 1 90 ? -19.961 4.212 14.854 1.00 80.56 90 THR A CA 1
ATOM 738 C C . THR A 1 90 ? -20.322 5.680 14.993 1.00 80.56 90 THR A C 1
ATOM 740 O O . THR A 1 90 ? -19.746 6.536 14.324 1.00 80.56 90 THR A O 1
ATOM 743 N N . LEU A 1 91 ? -21.240 5.972 15.910 1.00 71.94 91 LEU A N 1
ATOM 744 C CA . LEU A 1 91 ? -21.618 7.340 16.244 1.00 71.94 91 LEU A CA 1
ATOM 745 C C . LEU A 1 91 ? -20.389 8.141 16.665 1.00 71.94 91 LEU A C 1
ATOM 747 O O . LEU A 1 91 ? -19.519 7.656 17.393 1.00 71.94 91 LEU A O 1
ATOM 751 N N . SER A 1 92 ? -20.321 9.383 16.208 1.00 74.06 92 SER A N 1
ATOM 752 C CA . SER A 1 92 ? -19.346 10.327 16.723 1.00 74.06 92 SER A CA 1
ATOM 753 C C . SER A 1 92 ? -19.575 10.533 18.230 1.00 74.06 92 SER A C 1
ATOM 755 O O . SER A 1 92 ? -20.710 10.442 18.707 1.00 74.06 92 SER A O 1
ATOM 757 N N . PRO A 1 93 ? -18.539 10.898 19.006 1.00 71.00 93 PRO A N 1
ATOM 758 C CA . PRO A 1 93 ? -18.691 11.160 20.441 1.00 71.00 93 PRO A CA 1
ATOM 759 C C . PRO A 1 93 ? -19.719 12.258 20.768 1.00 71.00 93 PRO A C 1
ATOM 761 O O . PRO A 1 93 ? -20.167 12.382 21.905 1.00 71.00 93 PRO A O 1
ATOM 764 N N . ALA A 1 94 ? -20.059 13.102 19.789 1.00 70.62 94 ALA A N 1
ATOM 765 C CA . ALA A 1 94 ? -21.121 14.092 19.910 1.00 70.62 94 ALA A CA 1
ATOM 766 C C . ALA A 1 94 ? -22.513 13.452 19.779 1.00 70.62 94 ALA A C 1
ATOM 768 O O . ALA A 1 94 ? -23.400 13.768 20.565 1.00 70.62 94 ALA A O 1
ATOM 769 N N . GLU A 1 95 ? -22.694 12.531 18.831 1.00 73.31 95 GLU A N 1
ATOM 770 C CA . GLU A 1 95 ? -23.951 11.803 18.627 1.00 73.31 95 GLU A CA 1
ATOM 771 C C . GLU A 1 95 ? -24.229 10.802 19.757 1.00 73.31 95 GLU A C 1
ATOM 773 O O . GLU A 1 95 ? -25.376 10.648 20.173 1.00 73.31 95 GLU A O 1
ATOM 778 N N . GLU A 1 96 ? -23.188 10.186 20.322 1.00 79.88 96 GLU A N 1
ATOM 779 C CA . GLU A 1 96 ? -23.316 9.299 21.485 1.00 79.88 96 GLU A CA 1
ATOM 780 C C . GLU A 1 96 ? -23.881 10.044 22.709 1.00 79.88 96 GLU A C 1
ATOM 782 O O . GLU A 1 96 ? -24.829 9.577 23.339 1.00 79.88 96 GLU A O 1
ATOM 787 N N . LYS A 1 97 ? -23.404 11.267 22.980 1.00 81.19 97 LYS A N 1
ATOM 788 C CA . LYS A 1 97 ? -23.929 12.114 24.070 1.00 81.19 97 LYS A CA 1
ATOM 789 C C . LYS A 1 97 ? -25.395 12.492 23.879 1.00 81.19 97 LYS A C 1
ATOM 791 O O . LYS A 1 97 ? -26.135 12.591 24.856 1.00 81.19 97 LYS A O 1
ATOM 796 N N . LEU A 1 98 ? -25.821 12.708 22.634 1.00 82.25 98 LEU A N 1
ATOM 797 C CA . LEU A 1 98 ? -27.224 12.990 22.333 1.00 82.25 98 LEU A CA 1
ATOM 798 C C . LEU A 1 98 ? -28.096 11.764 22.622 1.00 82.25 98 LEU A C 1
ATOM 800 O O . LEU A 1 98 ? -29.159 11.905 23.224 1.00 82.25 98 LEU A O 1
ATOM 804 N N . LEU A 1 99 ? -27.633 10.557 22.281 1.00 84.75 99 LEU A N 1
ATOM 805 C CA . LEU A 1 99 ? -28.346 9.329 22.635 1.00 84.75 99 LEU A CA 1
ATOM 806 C C . LEU A 1 99 ? -28.429 9.104 24.147 1.00 84.75 99 LEU A C 1
ATOM 808 O O . LEU A 1 99 ? -29.478 8.689 24.633 1.00 84.75 99 LEU A O 1
ATOM 812 N N . GLU A 1 100 ? -27.376 9.402 24.910 1.00 85.44 100 GLU A N 1
ATOM 813 C CA . GLU A 1 100 ? -27.402 9.300 26.378 1.00 85.44 100 GLU A CA 1
ATOM 814 C C . GLU A 1 100 ? -28.419 10.267 27.014 1.00 85.44 100 GLU A C 1
ATOM 816 O O . GLU A 1 100 ? -29.152 9.905 27.943 1.00 85.44 100 GLU A O 1
ATOM 821 N N . GLN A 1 101 ? -28.529 11.486 26.481 1.00 83.31 101 GLN A N 1
ATOM 822 C CA . GLN A 1 101 ? -29.520 12.478 26.917 1.00 83.31 101 GLN A CA 1
ATOM 823 C C . GLN A 1 101 ? -30.956 12.061 26.559 1.00 83.31 101 GLN A C 1
ATOM 825 O O . GLN A 1 101 ? -31.873 12.178 27.377 1.00 83.31 101 GLN A O 1
ATOM 830 N N . VAL A 1 10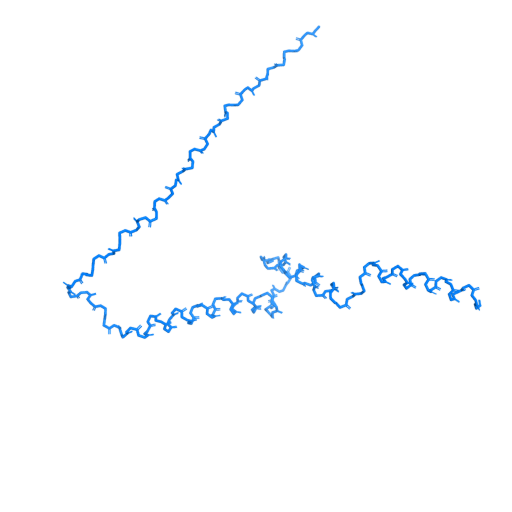2 ? -31.165 11.505 25.364 1.00 85.56 102 VAL A N 1
ATOM 831 C CA . VAL A 1 102 ? -32.471 10.965 24.947 1.00 85.56 102 VAL A CA 1
ATOM 832 C C . VAL A 1 102 ? -32.849 9.731 25.778 1.00 85.56 102 VAL A C 1
ATOM 834 O O . VAL A 1 102 ? -33.989 9.589 26.218 1.00 85.56 102 VAL A O 1
ATOM 837 N N . LYS A 1 103 ? -31.889 8.852 26.081 1.00 86.12 103 LYS A N 1
ATOM 838 C CA . LYS A 1 103 ? -32.121 7.665 26.913 1.00 86.12 103 LYS A CA 1
ATOM 839 C C . LYS A 1 103 ? -32.503 8.040 28.347 1.00 86.12 103 LYS A C 1
ATOM 841 O O . LYS A 1 103 ? -33.486 7.512 28.857 1.00 86.12 103 LYS A O 1
ATOM 846 N N . SER A 1 104 ? -31.789 8.973 28.979 1.00 81.31 104 SER A N 1
ATOM 847 C CA . SER A 1 104 ? -32.095 9.407 30.353 1.00 81.31 104 SER A CA 1
ATOM 848 C C . SER A 1 104 ? -33.460 10.106 30.468 1.00 81.31 104 SER A C 1
ATOM 850 O O . SER A 1 104 ? -34.224 9.809 31.391 1.00 81.31 104 SER A O 1
ATOM 852 N N . SER A 1 105 ? -33.830 10.945 29.495 1.00 79.62 105 SER A N 1
ATOM 853 C CA . SER A 1 105 ? -35.157 11.586 29.448 1.00 79.62 105 SER A CA 1
ATOM 854 C C . SER A 1 105 ? -36.302 10.589 29.211 1.00 79.62 105 SER A C 1
ATOM 856 O O . SER A 1 105 ? -37.316 10.651 29.908 1.00 79.62 105 SER A O 1
ATOM 858 N N . SER A 1 106 ? -36.129 9.610 28.316 1.00 78.25 106 SER A N 1
ATOM 859 C CA . SER A 1 106 ? -37.135 8.556 28.089 1.00 78.25 106 SER A CA 1
ATOM 860 C C . SER A 1 106 ? -37.340 7.640 29.305 1.00 78.25 106 SER A C 1
ATOM 862 O O . SER A 1 106 ? -38.477 7.335 29.651 1.00 78.25 106 SER A O 1
ATOM 864 N N . SER A 1 107 ? -36.266 7.281 30.022 1.00 74.44 107 SER A N 1
ATOM 865 C CA . SER A 1 107 ? -36.339 6.435 31.226 1.00 74.44 107 SER A CA 1
ATOM 866 C C . SER A 1 107 ? -36.988 7.109 32.439 1.00 74.44 107 SER A C 1
ATOM 868 O O . SER A 1 107 ? -37.375 6.427 33.378 1.00 74.44 107 SER A O 1
ATOM 870 N N . SER A 1 108 ? -37.114 8.438 32.418 1.00 69.69 108 SER A N 1
ATOM 871 C CA . SER A 1 108 ? -37.755 9.218 33.487 1.00 69.69 108 SER A CA 1
ATOM 872 C C . SER A 1 108 ? -39.270 9.381 33.283 1.00 69.69 108 SER A C 1
ATOM 874 O O . SER A 1 108 ? -39.944 9.935 34.145 1.00 69.69 108 SER A O 1
ATOM 876 N N . THR A 1 109 ? -39.797 8.946 32.130 1.00 61.66 109 THR A N 1
ATOM 877 C CA . THR A 1 109 ? -41.203 9.129 31.716 1.00 61.66 109 THR A CA 1
ATOM 878 C C . THR A 1 109 ? -41.972 7.793 31.667 1.00 61.66 109 THR A C 1
ATOM 880 O O . THR A 1 109 ? -43.102 7.750 31.190 1.00 61.66 109 THR A O 1
ATOM 883 N N . SER A 1 110 ? -41.374 6.688 32.131 1.00 51.62 110 SER A N 1
ATOM 884 C CA . SER A 1 110 ? -42.002 5.357 32.245 1.00 51.62 110 SER A CA 1
ATOM 885 C C . SER A 1 110 ? -42.045 4.877 33.687 1.00 51.62 110 SER A C 1
ATOM 887 O O . SER A 1 110 ? -41.099 5.207 34.435 1.00 51.62 110 SER A O 1
#

Foldseek 3Di:
DDDDDPPPPDPPPPPPPPPPPPCPPPPDPPPDPPPDPDDPVVVVVVVVCCVPVVVVVVVCVQPPDDPPPDDDPNPVVNVVVVVVVCCVVDDDPVVVVVVVVVVVVVVVVD

Radius of gyration: 30.29 Å; chains: 1; bounding box: 72×40×80 Å

Sequence (110 aa):
MRGNLSRILLPRQLHHRRLFSTEVPTPKKLEGPGDDPRPPWVYVGTRLISMAVIPAVGVYSVFFYDFGDRDHAFQPIRRWAAQQVNKFFTLSPAEEKLLEQVKSSSSSTS

Secondary structure (DSSP, 8-state):
-------------------------PPP---STT---S-HHHHHHHHHHHHHHHHHHHHHHHHT---TTS--TTHHHHHHHHHHHHHHHS--HHHHHHHHHHHHHHHT--

pLDDT: mean 76.8, std 13.44, range [44.59, 97.75]